Protein AF-A0A4V1HEV0-F1 (afdb_monomer)

Structure (mmCIF, N/CA/C/O backbone):
data_AF-A0A4V1HEV0-F1
#
_entry.id   AF-A0A4V1HEV0-F1
#
loop_
_atom_site.group_PDB
_atom_site.id
_atom_site.type_symbol
_atom_site.label_atom_id
_atom_site.label_alt_id
_atom_site.label_comp_id
_atom_site.label_asym_id
_atom_site.label_entity_id
_atom_site.label_seq_id
_atom_site.pdbx_PDB_ins_code
_atom_site.Cartn_x
_atom_site.Cartn_y
_atom_site.Cartn_z
_atom_site.occupancy
_atom_site.B_iso_or_equiv
_atom_site.auth_seq_id
_atom_site.auth_comp_id
_atom_site.auth_asym_id
_atom_site.auth_atom_id
_atom_site.pdbx_PDB_model_num
ATOM 1 N N . MET A 1 1 ? 2.377 5.871 2.326 1.00 90.31 1 MET A N 1
ATOM 2 C CA . MET A 1 1 ? 1.962 7.274 2.104 1.00 90.31 1 MET A CA 1
ATOM 3 C C . MET A 1 1 ? 2.929 8.031 1.205 1.00 90.31 1 MET A C 1
ATOM 5 O O . MET A 1 1 ? 2.468 8.545 0.199 1.00 90.31 1 MET A O 1
ATOM 9 N N . ALA A 1 2 ? 4.237 8.068 1.507 1.00 94.88 2 ALA A N 1
ATOM 10 C CA . ALA A 1 2 ? 5.224 8.799 0.696 1.00 94.88 2 ALA A CA 1
ATOM 11 C C . ALA A 1 2 ? 5.227 8.387 -0.790 1.00 94.88 2 ALA A C 1
ATOM 13 O O . ALA A 1 2 ? 5.010 9.232 -1.649 1.00 94.88 2 ALA A O 1
ATOM 14 N N . HIS A 1 3 ? 5.345 7.090 -1.092 1.00 94.12 3 HIS A N 1
ATOM 15 C CA . HIS A 1 3 ? 5.285 6.609 -2.479 1.00 94.12 3 HIS A CA 1
ATOM 16 C C . HIS A 1 3 ? 3.956 6.935 -3.181 1.00 94.12 3 HIS A C 1
ATOM 18 O O . HIS A 1 3 ? 3.963 7.311 -4.348 1.00 94.12 3 HIS A O 1
ATOM 24 N N . GLY A 1 4 ? 2.823 6.871 -2.476 1.00 94.94 4 GLY A N 1
ATOM 25 C CA . GLY A 1 4 ? 1.527 7.250 -3.043 1.00 94.94 4 GLY A CA 1
ATOM 26 C C . GLY A 1 4 ? 1.446 8.746 -3.360 1.00 94.94 4 GLY A C 1
ATOM 27 O O . GLY A 1 4 ? 0.973 9.123 -4.427 1.00 94.94 4 GLY A O 1
ATOM 28 N N . ALA A 1 5 ? 1.972 9.600 -2.475 1.00 96.50 5 ALA A N 1
ATOM 29 C CA . ALA A 1 5 ? 2.063 11.040 -2.711 1.00 96.50 5 ALA A CA 1
ATOM 30 C C . ALA A 1 5 ? 2.949 11.348 -3.927 1.00 96.50 5 ALA A C 1
ATOM 32 O O . ALA A 1 5 ? 2.544 12.109 -4.799 1.00 96.50 5 ALA A O 1
ATOM 33 N N . GLN A 1 6 ? 4.100 10.686 -4.039 1.00 96.94 6 GLN A N 1
ATOM 34 C CA . GLN A 1 6 ? 4.986 10.802 -5.196 1.00 96.94 6 GLN A CA 1
ATOM 35 C C . GLN A 1 6 ? 4.269 10.421 -6.504 1.00 96.94 6 GLN A C 1
ATOM 37 O O . GLN A 1 6 ? 4.343 11.157 -7.488 1.00 96.94 6 GLN A O 1
ATOM 42 N N . LYS A 1 7 ? 3.497 9.324 -6.508 1.00 97.19 7 LYS A N 1
ATOM 43 C CA . LYS A 1 7 ? 2.695 8.896 -7.670 1.00 97.19 7 LYS A CA 1
ATOM 44 C C . LYS A 1 7 ? 1.610 9.910 -8.059 1.00 97.19 7 LYS A C 1
ATOM 46 O O . LYS A 1 7 ? 1.288 10.023 -9.238 1.00 97.19 7 LYS A O 1
ATOM 51 N N . PHE A 1 8 ? 1.053 10.662 -7.109 1.00 96.12 8 PHE A N 1
ATOM 52 C CA . PHE A 1 8 ? 0.052 11.696 -7.399 1.00 96.12 8 PHE A CA 1
ATOM 53 C C . PHE A 1 8 ? 0.658 13.037 -7.813 1.00 96.12 8 PHE A C 1
ATOM 55 O O . PHE A 1 8 ? 0.203 13.631 -8.789 1.00 96.12 8 PHE A O 1
ATOM 62 N N . PHE A 1 9 ? 1.650 13.519 -7.068 1.00 95.81 9 PHE A N 1
ATOM 63 C CA . PHE A 1 9 ? 2.071 14.920 -7.103 1.00 95.81 9 PHE A CA 1
ATOM 64 C C . PHE A 1 9 ? 3.405 15.152 -7.815 1.00 95.81 9 PHE A C 1
ATOM 66 O O . PHE A 1 9 ? 3.651 16.268 -8.259 1.00 95.81 9 PHE A O 1
ATOM 73 N N . GLU A 1 10 ? 4.250 14.126 -7.944 1.00 96.44 10 GLU A N 1
ATOM 74 C CA . GLU A 1 10 ? 5.572 14.259 -8.569 1.00 96.44 10 GLU A CA 1
ATOM 75 C C . GLU A 1 10 ? 5.620 13.559 -9.927 1.00 96.44 10 GLU A C 1
ATOM 77 O O . GLU A 1 10 ? 5.887 14.181 -10.949 1.00 96.44 10 GLU A O 1
ATOM 82 N N . TRP A 1 11 ? 5.342 12.256 -9.954 1.00 95.56 11 TRP A N 1
ATOM 83 C CA . TRP A 1 11 ? 5.458 11.439 -11.167 1.00 95.56 11 TRP A CA 1
ATOM 84 C C . TRP A 1 11 ? 4.196 11.448 -12.015 1.00 95.56 11 TRP A C 1
ATOM 86 O O . TRP A 1 11 ? 4.252 11.133 -13.203 1.00 95.56 11 TRP A O 1
ATOM 96 N N . THR A 1 12 ? 3.063 11.821 -11.414 1.00 96.81 12 THR A N 1
ATOM 97 C CA . THR A 1 12 ? 1.707 11.648 -11.950 1.00 96.81 12 THR A CA 1
ATOM 98 C C . THR A 1 12 ? 1.329 10.176 -12.170 1.00 96.81 12 THR A C 1
ATOM 100 O O . THR A 1 12 ? 2.176 9.281 -12.274 1.00 96.81 12 THR A O 1
ATOM 103 N N . LEU A 1 13 ? 0.024 9.906 -12.280 1.00 97.44 13 LEU A N 1
ATOM 104 C CA . LEU A 1 13 ? -0.466 8.555 -12.566 1.00 97.44 13 LEU A CA 1
ATOM 105 C C . LEU A 1 13 ? -0.004 8.065 -13.943 1.00 97.44 13 LEU A C 1
ATOM 107 O O . LEU A 1 13 ? 0.381 6.908 -14.076 1.00 97.44 13 LEU A O 1
ATOM 111 N N . ALA A 1 14 ? 0.023 8.958 -14.938 1.00 97.31 14 ALA A N 1
ATOM 112 C CA . ALA A 1 14 ? 0.466 8.629 -16.288 1.00 97.31 14 ALA A CA 1
ATOM 113 C C . ALA A 1 14 ? 1.954 8.250 -16.323 1.00 97.31 14 ALA A C 1
ATOM 115 O O . ALA A 1 14 ? 2.306 7.231 -16.919 1.00 97.31 14 ALA A O 1
ATOM 116 N N . GLY A 1 15 ? 2.812 9.025 -15.645 1.00 97.94 15 GLY A N 1
ATOM 117 C CA . GLY A 1 15 ? 4.247 8.739 -15.555 1.00 97.94 15 GLY A CA 1
ATOM 118 C C . GLY A 1 15 ? 4.540 7.463 -14.766 1.00 97.94 15 GLY A C 1
ATOM 119 O O . GLY A 1 15 ? 5.324 6.628 -15.208 1.00 97.94 15 GLY A O 1
ATOM 120 N N . THR A 1 16 ? 3.831 7.244 -13.656 1.00 97.88 16 THR A N 1
ATOM 121 C CA . THR A 1 16 ? 3.922 5.983 -12.902 1.00 97.88 16 THR A CA 1
ATOM 122 C C . THR A 1 16 ? 3.488 4.790 -13.756 1.00 97.88 16 THR A C 1
ATOM 124 O O . THR A 1 16 ? 4.146 3.754 -13.750 1.00 97.88 16 THR A O 1
ATOM 127 N N . GLY A 1 17 ? 2.403 4.929 -14.521 1.00 98.25 17 GLY A N 1
ATOM 128 C CA . GLY A 1 17 ? 1.943 3.888 -15.434 1.00 98.25 17 GLY A CA 1
ATOM 129 C C . GLY A 1 17 ? 2.932 3.606 -16.566 1.00 98.25 17 GLY A C 1
ATOM 130 O O . GLY A 1 17 ? 3.107 2.450 -16.934 1.00 98.25 17 GLY A O 1
ATOM 131 N N . ALA A 1 18 ? 3.626 4.618 -17.090 1.00 98.12 18 ALA A N 1
ATOM 132 C CA . ALA A 1 18 ? 4.700 4.407 -18.063 1.00 98.12 18 ALA A CA 1
ATOM 133 C C . ALA A 1 18 ? 5.865 3.609 -17.449 1.00 98.12 18 ALA A C 1
ATOM 135 O O . ALA A 1 18 ? 6.264 2.592 -18.010 1.00 98.12 18 ALA A O 1
ATOM 136 N N . ALA A 1 19 ? 6.320 3.983 -16.249 1.00 97.00 19 ALA A N 1
ATOM 137 C CA . ALA A 1 19 ? 7.360 3.244 -15.531 1.00 97.00 19 ALA A CA 1
ATOM 138 C C . ALA A 1 19 ? 6.939 1.794 -15.227 1.00 97.00 19 ALA A C 1
ATOM 140 O O . ALA A 1 19 ? 7.722 0.862 -15.378 1.00 97.00 19 ALA A O 1
ATOM 141 N N . PHE A 1 20 ? 5.679 1.571 -14.844 1.00 97.69 20 PHE A N 1
ATOM 142 C CA . PHE A 1 20 ? 5.147 0.226 -14.610 1.00 97.69 20 PHE A CA 1
ATOM 143 C C . PHE A 1 20 ? 5.107 -0.615 -15.890 1.00 97.69 20 PHE A C 1
ATOM 145 O O . PHE A 1 20 ? 5.336 -1.823 -15.829 1.00 97.69 20 PHE A O 1
ATOM 152 N N . ALA A 1 21 ? 4.858 0.006 -17.047 1.00 97.81 21 ALA A N 1
ATOM 153 C CA . ALA A 1 21 ? 4.930 -0.677 -18.334 1.00 97.81 21 ALA A CA 1
ATOM 154 C C . ALA A 1 21 ? 6.366 -1.123 -18.657 1.00 97.81 21 ALA A C 1
ATOM 156 O O . ALA A 1 21 ? 6.562 -2.257 -19.088 1.00 97.81 21 ALA A O 1
ATOM 157 N N . GLU A 1 22 ? 7.365 -0.277 -18.386 1.00 96.88 22 GLU A N 1
ATOM 158 C CA . GLU A 1 22 ? 8.789 -0.619 -18.542 1.00 96.88 22 GLU A CA 1
ATOM 159 C C . GLU A 1 22 ? 9.222 -1.758 -17.606 1.00 96.88 22 GLU A C 1
ATOM 161 O O . GLU A 1 22 ? 10.024 -2.606 -17.989 1.00 96.88 22 GLU A O 1
ATOM 166 N N . MET A 1 23 ? 8.640 -1.826 -16.404 1.00 95.31 23 MET A N 1
ATOM 167 C CA . MET A 1 23 ? 8.855 -2.914 -15.440 1.00 95.31 23 MET A CA 1
ATOM 168 C C . MET A 1 23 ? 8.100 -4.210 -15.790 1.00 95.31 23 MET A C 1
ATOM 170 O O . MET A 1 23 ? 8.234 -5.202 -15.077 1.00 95.31 23 MET A O 1
ATOM 174 N N . GLY A 1 24 ? 7.283 -4.225 -16.849 1.00 95.75 24 GLY A N 1
ATOM 175 C CA . GLY A 1 24 ? 6.504 -5.401 -17.249 1.00 95.75 24 GLY A CA 1
ATOM 176 C C . GLY A 1 24 ? 5.295 -5.701 -16.353 1.00 95.75 24 GLY A C 1
ATOM 177 O O . GLY A 1 24 ? 4.783 -6.821 -16.372 1.00 95.75 24 GLY A O 1
ATOM 178 N N . ILE A 1 25 ? 4.815 -4.724 -15.575 1.00 96.88 25 ILE A N 1
ATOM 179 C CA . ILE A 1 25 ? 3.638 -4.892 -14.713 1.00 96.88 25 ILE A CA 1
ATOM 180 C C . ILE A 1 25 ? 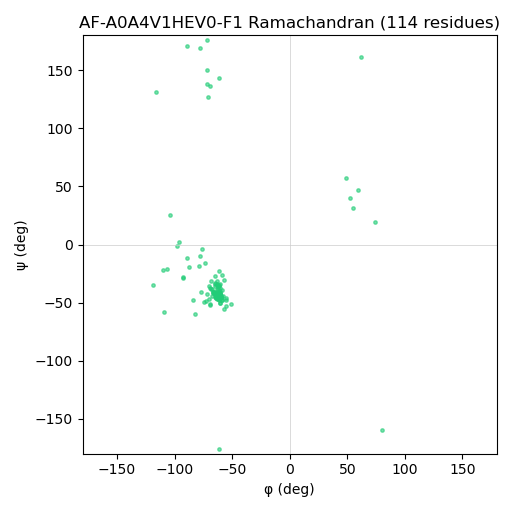2.370 -4.984 -15.586 1.00 96.88 25 ILE A C 1
ATOM 182 O O . ILE A 1 25 ? 2.115 -4.087 -16.398 1.00 96.88 25 ILE A O 1
ATOM 186 N N . PRO A 1 26 ? 1.528 -6.025 -15.420 1.00 95.50 26 PRO A N 1
ATOM 187 C CA . PRO A 1 26 ? 0.278 -6.154 -16.164 1.00 95.50 26 PRO A CA 1
ATOM 188 C C . PRO A 1 26 ? -0.688 -4.997 -15.884 1.00 95.50 26 PRO A C 1
ATOM 190 O O . PRO A 1 26 ? -0.820 -4.553 -14.745 1.00 95.50 26 PRO A O 1
ATOM 193 N N . LEU A 1 27 ? -1.421 -4.553 -16.914 1.00 97.12 27 LEU A N 1
ATOM 194 C CA . LEU A 1 27 ? -2.382 -3.439 -16.825 1.00 97.12 27 LEU A CA 1
ATOM 195 C C . LEU A 1 27 ? -1.772 -2.196 -16.139 1.00 97.12 27 LEU A C 1
ATOM 197 O O . LEU A 1 27 ? -2.306 -1.711 -15.137 1.00 97.12 27 LEU A O 1
ATOM 201 N N . PRO A 1 28 ? -0.662 -1.653 -16.663 1.00 97.56 28 PRO A N 1
ATOM 202 C CA . PRO A 1 28 ? 0.224 -0.770 -15.906 1.00 97.56 28 PRO A CA 1
ATOM 203 C C . PRO A 1 28 ? -0.454 0.520 -15.423 1.00 97.56 28 PRO A C 1
ATOM 205 O O . PRO A 1 28 ? -0.213 0.962 -14.305 1.00 97.56 28 PRO A O 1
ATOM 208 N N . GLN A 1 29 ? -1.374 1.087 -16.209 1.00 97.62 29 GLN A N 1
ATOM 209 C CA . GLN A 1 29 ? -2.132 2.284 -15.817 1.00 97.62 29 GLN A CA 1
ATOM 210 C C . GLN A 1 29 ? -3.141 2.009 -14.689 1.00 97.62 29 GLN A C 1
ATOM 212 O O . GLN A 1 29 ? -3.334 2.836 -13.792 1.00 97.62 29 GLN A O 1
ATOM 217 N N . VAL A 1 30 ? -3.760 0.825 -14.698 1.00 98.12 30 VAL A N 1
ATOM 218 C CA . VAL A 1 30 ? -4.678 0.390 -13.636 1.00 98.12 30 VAL A CA 1
ATOM 219 C C . VAL A 1 30 ? -3.888 0.118 -12.361 1.00 98.12 30 VAL A C 1
ATOM 221 O O . VAL A 1 30 ? -4.251 0.617 -11.298 1.00 98.12 30 VAL A O 1
ATOM 224 N N . ALA A 1 31 ? -2.774 -0.609 -12.477 1.00 97.81 31 ALA A N 1
ATOM 225 C CA . ALA A 1 31 ? -1.883 -0.901 -11.363 1.00 97.81 31 ALA A CA 1
ATOM 226 C C . ALA A 1 31 ? -1.305 0.379 -10.739 1.00 97.81 31 ALA A C 1
ATOM 228 O O . ALA A 1 31 ? -1.304 0.508 -9.518 1.00 97.81 31 ALA A O 1
ATOM 229 N N . ALA A 1 32 ? -0.883 1.354 -11.551 1.00 98.06 32 ALA A N 1
ATOM 230 C CA . ALA A 1 32 ? -0.380 2.643 -11.076 1.00 98.06 32 ALA A CA 1
ATOM 231 C C . ALA A 1 32 ? -1.445 3.428 -10.298 1.00 98.06 32 ALA A C 1
ATOM 233 O O . ALA A 1 32 ? -1.176 3.910 -9.198 1.00 98.06 32 ALA A O 1
ATOM 234 N N . THR A 1 33 ? -2.666 3.504 -10.835 1.00 98.06 33 THR A N 1
ATOM 235 C CA . THR A 1 33 ? -3.797 4.176 -10.175 1.00 98.06 33 THR A CA 1
ATOM 236 C C . THR A 1 33 ? -4.152 3.493 -8.855 1.00 98.06 33 THR A C 1
ATOM 238 O O . THR A 1 33 ? -4.283 4.155 -7.826 1.00 98.06 33 THR A O 1
ATOM 241 N N . PHE A 1 34 ? -4.254 2.162 -8.862 1.00 98.25 34 PHE A N 1
ATOM 242 C CA . PHE A 1 34 ? -4.530 1.374 -7.666 1.00 98.25 34 PHE A CA 1
ATOM 243 C C . PHE A 1 34 ? -3.443 1.559 -6.600 1.00 98.25 34 PHE A C 1
ATOM 245 O O . PHE A 1 34 ? -3.759 1.890 -5.457 1.00 98.25 34 PHE A O 1
ATOM 252 N N . ALA A 1 35 ? -2.168 1.419 -6.976 1.00 98.00 35 ALA A N 1
ATOM 253 C CA . ALA A 1 35 ? -1.040 1.592 -6.067 1.00 98.00 35 ALA A CA 1
ATOM 254 C C . ALA A 1 35 ? -1.005 3.005 -5.473 1.00 98.00 35 ALA A C 1
ATOM 256 O O . ALA A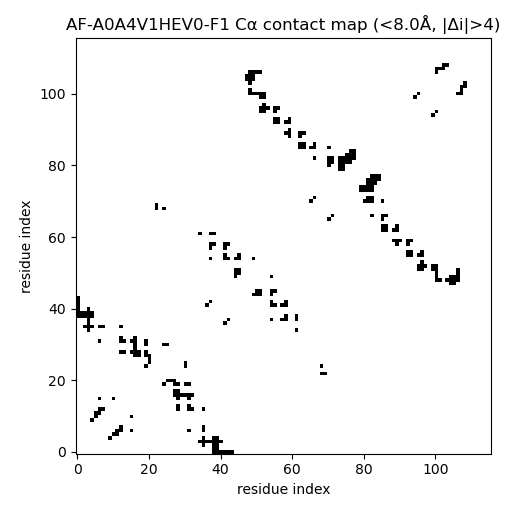 1 35 ? -0.845 3.145 -4.265 1.00 98.00 35 ALA A O 1
ATOM 257 N N . ALA A 1 36 ? -1.222 4.050 -6.278 1.00 98.00 36 ALA A N 1
ATOM 258 C CA . ALA A 1 36 ? -1.255 5.428 -5.790 1.00 98.00 36 ALA A CA 1
ATOM 259 C C . ALA A 1 36 ? -2.359 5.641 -4.740 1.00 98.00 36 ALA A C 1
ATOM 261 O O . ALA A 1 36 ? -2.084 6.135 -3.642 1.00 98.00 36 ALA A O 1
ATOM 262 N N . ILE A 1 37 ? -3.592 5.213 -5.044 1.00 98.06 37 ILE A N 1
ATOM 263 C CA . ILE A 1 37 ? -4.744 5.341 -4.138 1.00 98.06 37 ILE A CA 1
ATOM 264 C C . ILE A 1 37 ? -4.501 4.577 -2.840 1.00 98.06 37 ILE A C 1
ATOM 266 O O . ILE A 1 37 ? -4.732 5.116 -1.759 1.00 98.06 37 ILE A O 1
ATOM 270 N N . VAL A 1 38 ? -4.030 3.334 -2.924 1.00 98.19 38 VAL A N 1
ATOM 271 C CA . VAL A 1 38 ? -3.812 2.498 -1.742 1.00 98.19 38 VAL A CA 1
ATOM 272 C C . VAL A 1 38 ? -2.647 3.022 -0.909 1.00 98.19 38 VAL A C 1
ATOM 274 O O . VAL A 1 38 ? -2.809 3.266 0.283 1.00 98.19 38 VAL A O 1
ATOM 277 N N . GLU A 1 39 ? -1.481 3.261 -1.503 1.00 97.88 39 GLU A N 1
ATOM 278 C CA . GLU A 1 39 ? -0.303 3.699 -0.751 1.00 97.88 39 GLU A CA 1
ATOM 279 C C . GLU A 1 39 ? -0.522 5.040 -0.050 1.00 97.88 39 GLU A C 1
ATOM 281 O O . GLU A 1 39 ? 0.025 5.259 1.038 1.00 97.88 39 GLU A O 1
ATOM 286 N N . PHE A 1 40 ? -1.288 5.944 -0.662 1.00 98.19 40 PHE A N 1
ATOM 287 C CA . PHE A 1 40 ? -1.632 7.227 -0.064 1.00 98.19 40 PHE A CA 1
ATOM 288 C C . PHE A 1 40 ? -2.813 7.099 0.904 1.00 98.19 40 PHE A C 1
ATOM 290 O O . PHE A 1 40 ? -2.660 7.362 2.096 1.00 98.19 40 PHE A O 1
ATOM 297 N N . GLY A 1 41 ? -3.966 6.647 0.410 1.00 98.12 41 GLY A N 1
ATOM 298 C CA . GLY A 1 41 ? -5.223 6.586 1.150 1.00 98.12 41 GLY A CA 1
ATOM 299 C C . GLY A 1 41 ? -5.218 5.541 2.260 1.00 98.12 41 GLY A C 1
ATOM 300 O O . GLY A 1 41 ? -5.473 5.882 3.413 1.00 98.12 41 GLY A O 1
ATOM 301 N N . ALA A 1 42 ? -4.864 4.287 1.961 1.00 97.69 42 ALA A N 1
ATOM 302 C CA . ALA A 1 42 ? -4.749 3.256 2.996 1.00 97.69 42 ALA A CA 1
ATOM 303 C C . ALA A 1 42 ? -3.610 3.577 3.977 1.00 97.69 42 ALA A C 1
ATOM 305 O O . ALA A 1 42 ? -3.744 3.335 5.173 1.00 97.69 42 ALA A O 1
ATOM 306 N N . GLY A 1 43 ? -2.534 4.215 3.502 1.00 97.25 43 GLY A N 1
ATOM 307 C CA . GLY A 1 43 ? -1.482 4.753 4.366 1.00 97.25 43 GLY A CA 1
ATOM 308 C C . GLY A 1 43 ? -2.006 5.779 5.379 1.00 97.25 43 GLY A C 1
ATOM 309 O O . GLY A 1 43 ? -1.707 5.668 6.566 1.00 97.25 43 GLY A O 1
ATOM 310 N N . ALA A 1 44 ? -2.816 6.744 4.938 1.00 98.12 44 ALA A N 1
ATOM 311 C CA . ALA A 1 44 ? -3.446 7.723 5.823 1.00 98.12 44 ALA A CA 1
ATOM 312 C C . ALA A 1 44 ? -4.419 7.059 6.812 1.00 98.12 44 ALA A C 1
ATOM 314 O O . ALA A 1 44 ? -4.392 7.360 8.004 1.00 98.12 44 ALA A O 1
ATOM 315 N N . LEU A 1 45 ? -5.231 6.110 6.340 1.00 98.06 45 LEU A N 1
ATOM 316 C CA . LEU A 1 45 ? -6.147 5.336 7.182 1.00 98.06 45 LEU A CA 1
ATOM 317 C C . LEU A 1 45 ? -5.409 4.534 8.263 1.00 98.06 45 LEU A C 1
ATOM 319 O O . LEU A 1 45 ? -5.829 4.549 9.417 1.00 98.06 45 LEU A O 1
ATOM 323 N N . LEU A 1 46 ? -4.279 3.902 7.931 1.00 97.50 46 LEU A N 1
ATOM 324 C CA . LEU A 1 46 ? -3.440 3.193 8.901 1.00 97.50 46 LEU A CA 1
ATOM 325 C C . LEU A 1 46 ? -2.824 4.129 9.943 1.00 97.50 46 LEU A C 1
ATOM 327 O O . LEU A 1 46 ? -2.820 3.788 11.123 1.00 97.50 46 LEU A O 1
ATOM 331 N N . ILE A 1 47 ? -2.350 5.312 9.538 1.00 96.88 47 ILE A N 1
ATOM 332 C CA . ILE A 1 47 ? -1.822 6.324 10.471 1.00 96.88 47 ILE A CA 1
ATOM 333 C C . ILE A 1 47 ? -2.904 6.760 11.462 1.00 96.88 47 ILE A C 1
ATOM 335 O O . ILE A 1 47 ? -2.648 6.863 12.659 1.00 96.88 47 ILE A O 1
ATOM 339 N N . LEU A 1 48 ? -4.121 6.994 10.971 1.00 97.75 48 LEU A N 1
ATOM 340 C CA . LEU A 1 48 ? -5.263 7.359 11.807 1.00 97.75 48 LEU A CA 1
ATOM 341 C C . LEU A 1 48 ? -5.808 6.169 12.620 1.00 97.75 48 LEU A C 1
ATOM 343 O O . LEU A 1 48 ? -6.570 6.360 13.567 1.00 97.75 48 LEU A O 1
ATOM 347 N N . GLY A 1 49 ? -5.450 4.934 12.262 1.00 97.38 49 GLY A N 1
ATOM 348 C CA . GLY A 1 49 ? -6.069 3.729 12.806 1.00 97.38 49 GLY A CA 1
ATOM 349 C C . GLY A 1 49 ? -7.574 3.689 12.521 1.00 97.38 49 GLY A C 1
ATOM 350 O O . GLY A 1 49 ? -8.373 3.487 13.432 1.00 97.38 49 GLY A O 1
ATOM 351 N N . LEU A 1 50 ? -7.969 3.976 11.283 1.00 97.69 50 LEU A N 1
ATOM 352 C CA . LEU A 1 50 ? -9.355 3.935 10.823 1.00 97.69 50 LEU A CA 1
ATOM 353 C C . LEU A 1 50 ? -9.507 2.854 9.750 1.00 97.69 50 LEU A C 1
ATOM 355 O O . LEU A 1 50 ? -8.724 2.819 8.804 1.00 97.69 50 LEU A O 1
ATOM 359 N N . PHE A 1 51 ? -10.513 1.987 9.873 1.00 97.44 51 PHE A N 1
ATOM 360 C CA . PHE A 1 51 ? -10.673 0.801 9.021 1.00 97.44 51 PHE A CA 1
ATOM 361 C C . PHE A 1 51 ? -9.398 -0.058 8.972 1.00 97.44 51 PHE A C 1
ATOM 363 O O . PHE A 1 51 ? -9.026 -0.580 7.918 1.00 97.44 51 PHE A O 1
ATOM 370 N N . THR A 1 52 ? -8.723 -0.207 10.116 1.00 97.75 52 THR A N 1
ATOM 371 C CA . THR A 1 52 ? -7.350 -0.727 10.213 1.00 97.75 52 THR A CA 1
ATOM 372 C C . THR 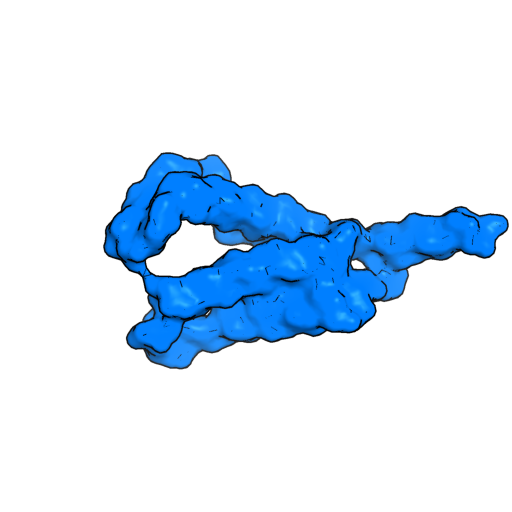A 1 52 ? -7.136 -2.054 9.469 1.00 97.75 52 THR A C 1
ATOM 374 O O . THR A 1 52 ? -6.232 -2.098 8.634 1.00 97.75 52 THR A O 1
ATOM 377 N N . PRO A 1 53 ? -7.956 -3.113 9.660 1.00 97.50 53 PRO A N 1
ATOM 378 C CA . PRO A 1 53 ? -7.752 -4.380 8.949 1.00 97.50 53 PRO A CA 1
ATOM 379 C C . PRO A 1 53 ? -7.882 -4.249 7.425 1.00 97.50 53 PRO A C 1
ATOM 381 O O . PRO A 1 53 ? -7.138 -4.883 6.682 1.00 97.50 53 PRO A O 1
ATOM 384 N N . ILE A 1 54 ? -8.800 -3.400 6.948 1.00 98.31 54 ILE A N 1
ATOM 385 C CA . ILE A 1 54 ? -9.049 -3.187 5.514 1.00 98.31 54 ILE A CA 1
ATOM 386 C C . ILE A 1 54 ? -7.894 -2.394 4.896 1.00 98.31 54 ILE A C 1
ATOM 388 O O . ILE A 1 54 ? -7.338 -2.796 3.875 1.00 98.31 54 ILE A O 1
ATOM 392 N N . ALA A 1 55 ? -7.495 -1.288 5.529 1.00 98.31 55 ALA A N 1
ATOM 393 C CA . ALA A 1 55 ? -6.378 -0.468 5.071 1.00 98.31 55 ALA A CA 1
ATOM 394 C C . ALA A 1 55 ? -5.053 -1.256 5.076 1.00 98.31 55 ALA A C 1
ATOM 396 O O . ALA A 1 55 ? -4.251 -1.148 4.143 1.00 98.31 55 ALA A O 1
ATOM 397 N N . ALA A 1 56 ? -4.853 -2.109 6.085 1.00 98.44 56 ALA A N 1
ATOM 398 C CA . ALA A 1 56 ? -3.724 -3.027 6.162 1.00 98.44 56 ALA A CA 1
ATOM 399 C C . ALA A 1 56 ? -3.749 -4.063 5.034 1.00 98.44 56 ALA A C 1
ATOM 401 O O . ALA A 1 56 ? -2.731 -4.256 4.376 1.00 98.44 56 ALA A O 1
ATOM 402 N N . ALA A 1 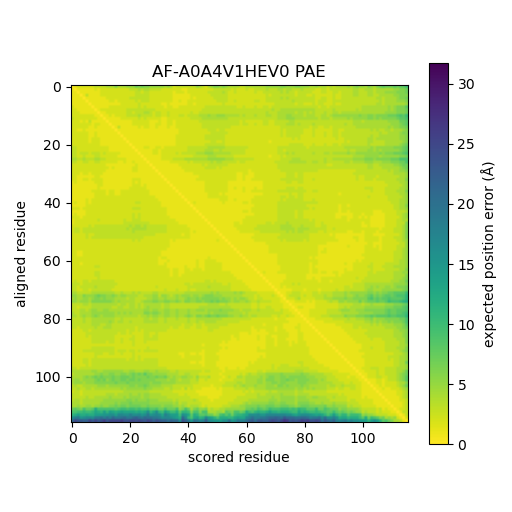57 ? -4.901 -4.681 4.758 1.00 98.62 57 ALA A N 1
ATOM 403 C CA . ALA A 1 57 ? -5.029 -5.679 3.697 1.00 98.62 57 ALA A CA 1
ATOM 404 C C . ALA A 1 57 ? -4.736 -5.087 2.312 1.00 98.62 57 ALA A C 1
ATOM 406 O O . ALA A 1 57 ? -4.003 -5.684 1.528 1.00 98.62 57 ALA A O 1
ATOM 407 N N . LEU A 1 58 ? -5.243 -3.884 2.026 1.00 98.50 58 LEU A N 1
ATOM 408 C CA . LEU A 1 58 ? -4.934 -3.180 0.779 1.00 98.50 58 LEU A CA 1
ATOM 409 C C . LEU A 1 58 ? -3.435 -2.879 0.668 1.00 98.50 58 LEU A C 1
ATOM 411 O O . LEU A 1 58 ? -2.823 -3.145 -0.366 1.00 98.50 58 LEU A O 1
ATOM 415 N N 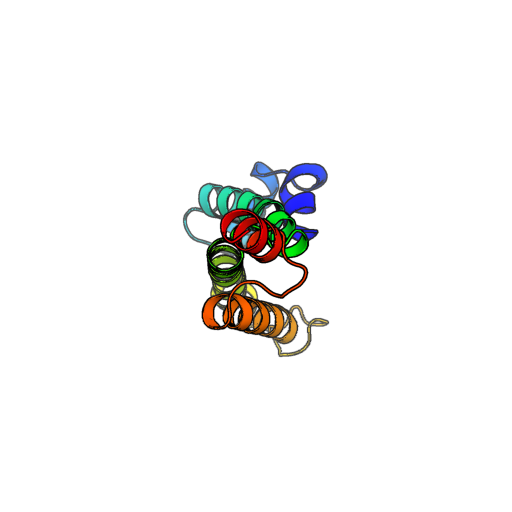. THR A 1 59 ? -2.831 -2.378 1.749 1.00 98.44 59 THR A N 1
ATOM 416 C CA . THR A 1 59 ? -1.389 -2.098 1.800 1.00 98.44 59 THR A CA 1
ATOM 417 C C . THR A 1 59 ? -0.570 -3.368 1.570 1.00 98.44 59 THR A C 1
ATOM 419 O O . THR A 1 59 ? 0.381 -3.337 0.794 1.00 98.44 59 THR A O 1
ATOM 422 N N . LEU A 1 60 ? -0.968 -4.487 2.183 1.00 98.56 60 LEU A N 1
ATOM 423 C CA . LEU A 1 60 ? -0.341 -5.796 2.010 1.00 98.56 60 LEU A CA 1
ATOM 424 C C . LEU A 1 60 ? -0.383 -6.260 0.549 1.00 98.56 60 LEU A C 1
ATOM 426 O O . LEU A 1 60 ? 0.624 -6.728 0.032 1.00 98.56 60 LEU A O 1
ATOM 430 N N . VAL A 1 61 ? -1.520 -6.106 -0.135 1.00 98.44 61 VAL A N 1
ATOM 431 C CA . VAL A 1 61 ? -1.643 -6.475 -1.556 1.00 98.44 61 VAL A CA 1
ATOM 432 C C . VAL A 1 61 ? -0.658 -5.682 -2.417 1.00 98.44 61 VAL A C 1
ATOM 434 O O . VAL A 1 61 ? 0.027 -6.266 -3.256 1.00 98.44 61 VAL A O 1
ATOM 437 N N . VAL A 1 62 ? -0.542 -4.369 -2.195 1.00 98.06 62 VAL A N 1
ATOM 438 C CA . VAL A 1 62 ? 0.386 -3.528 -2.967 1.00 98.06 62 VAL A CA 1
ATOM 439 C C . VAL A 1 62 ? 1.844 -3.874 -2.675 1.00 98.06 62 VAL A C 1
ATOM 441 O O . VAL A 1 62 ? 2.629 -4.006 -3.613 1.00 98.06 62 VAL A O 1
ATOM 444 N N . THR A 1 63 ? 2.224 -4.062 -1.408 1.00 97.62 63 THR A N 1
ATOM 445 C CA . THR A 1 63 ? 3.615 -4.381 -1.052 1.00 97.62 63 THR A CA 1
ATOM 446 C C . THR A 1 63 ? 4.016 -5.783 -1.498 1.00 97.62 63 THR A C 1
ATOM 448 O O . THR A 1 63 ? 5.122 -5.954 -2.000 1.00 97.62 63 THR A O 1
ATOM 451 N N . VAL A 1 64 ? 3.125 -6.775 -1.421 1.00 98.12 64 VAL A N 1
ATOM 452 C CA . VAL A 1 64 ? 3.378 -8.115 -1.981 1.00 98.12 64 VAL A CA 1
ATOM 453 C C . VAL A 1 64 ? 3.494 -8.059 -3.504 1.00 98.12 64 VAL A C 1
ATOM 455 O O . VAL A 1 64 ? 4.410 -8.658 -4.062 1.00 98.12 64 VAL A O 1
ATOM 458 N N . GLY A 1 65 ? 2.628 -7.305 -4.187 1.00 97.06 65 GLY A N 1
ATOM 459 C CA . GLY A 1 65 ? 2.731 -7.106 -5.634 1.00 97.06 65 GLY A CA 1
ATOM 460 C C . GLY A 1 65 ? 4.064 -6.475 -6.041 1.00 97.06 65 GLY A C 1
ATOM 461 O O . GLY A 1 65 ? 4.743 -6.990 -6.928 1.00 97.06 65 GLY A O 1
ATOM 462 N N . ALA A 1 66 ? 4.478 -5.408 -5.351 1.00 96.81 66 ALA A N 1
ATOM 463 C CA . ALA A 1 66 ? 5.775 -4.772 -5.565 1.00 96.81 66 ALA A CA 1
ATOM 464 C C . ALA A 1 66 ? 6.931 -5.745 -5.294 1.00 96.81 66 ALA A C 1
ATOM 466 O O . ALA A 1 66 ? 7.860 -5.838 -6.097 1.00 96.81 66 ALA A O 1
ATOM 467 N N . TRP A 1 67 ? 6.859 -6.515 -4.203 1.00 96.44 67 TRP A N 1
ATOM 468 C CA . TRP A 1 67 ? 7.871 -7.513 -3.878 1.00 96.44 67 TRP A CA 1
ATOM 469 C C . TRP A 1 67 ? 8.041 -8.515 -5.018 1.00 96.44 67 TRP A C 1
ATOM 471 O O . TRP A 1 67 ? 9.144 -8.647 -5.540 1.00 96.44 67 TRP A O 1
ATOM 481 N N . LEU A 1 68 ? 6.958 -9.166 -5.443 1.00 95.94 68 LEU A N 1
ATOM 482 C CA . LEU A 1 68 ? 7.005 -10.237 -6.437 1.00 95.94 68 LEU A CA 1
ATOM 483 C C . LEU A 1 68 ? 7.400 -9.749 -7.835 1.00 95.94 68 LEU A C 1
ATOM 485 O O . LEU A 1 68 ? 8.116 -10.458 -8.535 1.00 95.94 68 LEU A O 1
ATOM 489 N N . MET A 1 69 ? 6.935 -8.565 -8.244 1.00 95.38 69 MET A N 1
ATOM 490 C CA . MET A 1 69 ? 7.114 -8.084 -9.620 1.00 95.38 69 MET A CA 1
ATOM 491 C C . MET A 1 69 ? 8.368 -7.230 -9.820 1.00 95.38 69 MET A C 1
ATOM 493 O O . MET A 1 69 ? 8.892 -7.199 -10.926 1.00 95.38 69 MET A O 1
ATOM 497 N N . VAL A 1 70 ? 8.844 -6.531 -8.784 1.00 95.12 70 VAL A N 1
ATOM 498 C CA . VAL A 1 70 ? 9.917 -5.526 -8.927 1.00 95.12 70 VAL A CA 1
ATOM 499 C C . VAL A 1 70 ? 11.162 -5.871 -8.112 1.00 95.12 70 VAL A C 1
ATOM 501 O O . VAL A 1 70 ? 12.275 -5.578 -8.547 1.00 95.12 70 VAL A O 1
ATOM 504 N N . HIS A 1 71 ? 11.003 -6.486 -6.935 1.00 95.44 71 HIS A N 1
ATOM 505 C CA . HIS A 1 71 ? 12.109 -6.640 -5.981 1.00 95.44 71 HIS A CA 1
ATOM 506 C C . HIS A 1 71 ? 12.621 -8.073 -5.805 1.00 95.44 71 HIS A C 1
ATOM 508 O O . HIS A 1 71 ? 13.754 -8.250 -5.367 1.00 95.44 71 HIS A O 1
ATOM 514 N N . LEU A 1 72 ? 11.827 -9.098 -6.123 1.00 91.81 72 LEU A N 1
ATOM 515 C CA . LEU A 1 72 ? 12.156 -10.496 -5.824 1.00 91.81 72 LEU A CA 1
ATOM 516 C C . LEU A 1 72 ? 13.423 -10.979 -6.543 1.00 91.81 72 LEU A C 1
ATOM 518 O O . LEU A 1 72 ? 14.182 -11.763 -5.982 1.00 91.81 72 LEU A O 1
ATOM 522 N N . SER A 1 73 ? 13.655 -10.503 -7.767 1.00 92.06 73 SER A N 1
ATOM 523 C CA . SER A 1 73 ? 14.856 -10.810 -8.552 1.00 92.06 73 SER A CA 1
ATOM 524 C C . SER A 1 73 ? 16.095 -10.027 -8.116 1.00 92.06 73 SER A C 1
ATOM 526 O O . SER A 1 73 ? 17.191 -10.307 -8.598 1.00 92.06 73 SER A O 1
ATOM 528 N N . ASN A 1 74 ? 15.936 -9.034 -7.239 1.00 93.50 74 ASN A N 1
ATOM 529 C CA . ASN A 1 74 ? 17.032 -8.195 -6.769 1.00 93.50 74 ASN A CA 1
ATOM 530 C C . ASN A 1 74 ? 17.677 -8.826 -5.523 1.00 93.50 74 ASN A C 1
ATOM 532 O O . ASN A 1 74 ? 17.179 -9.800 -4.955 1.00 93.50 74 ASN A O 1
ATOM 536 N N . GLY A 1 75 ? 18.812 -8.275 -5.081 1.00 93.56 75 GLY A N 1
ATOM 537 C CA . GLY A 1 75 ? 19.456 -8.701 -3.834 1.00 93.56 75 GLY A CA 1
ATOM 538 C C . GLY A 1 75 ? 18.574 -8.473 -2.595 1.00 93.56 75 GLY A C 1
ATOM 539 O O . GLY A 1 75 ? 17.438 -8.024 -2.680 1.00 93.56 75 GLY A O 1
ATOM 540 N N . ILE A 1 76 ? 19.095 -8.754 -1.402 1.00 96.00 76 ILE A N 1
ATOM 541 C CA . ILE A 1 76 ? 18.334 -8.529 -0.156 1.00 96.00 76 ILE A CA 1
ATOM 542 C C . ILE A 1 76 ? 18.276 -7.033 0.178 1.00 96.00 76 ILE A C 1
ATOM 544 O O . ILE A 1 76 ? 17.201 -6.483 0.410 1.00 96.00 76 ILE A O 1
ATOM 548 N N . MET A 1 77 ? 19.437 -6.380 0.142 1.00 97.31 77 MET A N 1
ATOM 549 C CA . MET A 1 77 ? 19.618 -5.024 0.653 1.00 97.31 77 MET A CA 1
ATOM 550 C C . MET A 1 77 ? 18.903 -3.965 -0.184 1.00 97.31 77 MET A C 1
ATOM 552 O O . MET A 1 77 ? 19.043 -3.933 -1.409 1.00 97.31 77 MET A O 1
ATOM 556 N N . VAL A 1 78 ? 18.243 -3.020 0.487 1.00 94.06 78 VAL A N 1
ATOM 557 C CA . VAL A 1 78 ? 17.547 -1.884 -0.143 1.00 94.06 78 VAL A CA 1
ATOM 558 C C . VAL A 1 78 ? 18.472 -1.041 -1.029 1.00 94.06 78 VAL A C 1
ATOM 560 O O . VAL A 1 78 ? 18.040 -0.533 -2.060 1.00 94.06 78 VAL A O 1
ATOM 563 N N . ALA A 1 79 ? 19.766 -0.969 -0.693 1.00 94.69 79 ALA A N 1
ATOM 564 C CA . ALA A 1 79 ? 20.784 -0.287 -1.496 1.00 94.69 79 ALA A CA 1
ATOM 565 C C . ALA A 1 79 ? 20.902 -0.845 -2.929 1.00 94.69 79 ALA A C 1
ATOM 567 O O . ALA A 1 79 ? 21.278 -0.116 -3.840 1.00 94.69 79 ALA A O 1
ATOM 568 N N . ASN A 1 80 ? 20.536 -2.114 -3.131 1.00 93.69 80 ASN A N 1
ATOM 569 C CA . ASN A 1 80 ? 20.524 -2.791 -4.429 1.00 93.69 80 ASN A CA 1
ATOM 570 C C . ASN A 1 80 ? 19.100 -2.935 -4.989 1.00 93.69 80 ASN A C 1
ATOM 572 O O . ASN A 1 80 ? 18.820 -3.886 -5.717 1.00 93.69 80 ASN A O 1
ATOM 576 N N . ASN A 1 81 ? 18.178 -2.052 -4.588 1.00 93.56 81 ASN A N 1
ATOM 577 C CA . ASN A 1 81 ? 16.746 -2.182 -4.865 1.00 93.56 81 ASN A CA 1
ATOM 578 C C . ASN A 1 81 ? 16.167 -3.528 -4.380 1.00 93.56 81 ASN A C 1
ATOM 580 O O . ASN A 1 81 ? 15.262 -4.100 -4.993 1.00 93.56 81 ASN A O 1
ATOM 584 N N . GLY A 1 82 ? 16.735 -4.063 -3.300 1.00 96.38 82 GLY A N 1
ATOM 585 C CA . GLY A 1 82 ? 16.411 -5.381 -2.786 1.00 96.38 82 GLY A CA 1
ATOM 586 C C . GLY A 1 82 ? 15.046 -5.491 -2.121 1.00 96.38 82 GLY A C 1
ATOM 587 O O . GLY A 1 82 ? 14.313 -4.511 -1.976 1.00 96.38 82 GLY A O 1
ATOM 588 N N . TRP A 1 83 ? 14.692 -6.708 -1.718 1.00 97.12 83 TRP A N 1
ATOM 589 C CA . TRP A 1 83 ? 13.351 -7.013 -1.224 1.00 97.12 83 TRP A CA 1
ATOM 590 C C . TRP A 1 83 ? 13.147 -6.827 0.285 1.00 97.12 83 TRP A C 1
ATOM 592 O O . TRP A 1 83 ? 11.995 -6.834 0.724 1.00 97.12 83 TRP A O 1
ATOM 602 N N . GLU A 1 84 ? 14.205 -6.641 1.085 1.00 97.06 84 GLU A N 1
ATOM 603 C CA . GLU A 1 84 ? 14.114 -6.662 2.558 1.00 97.06 84 GLU A CA 1
ATOM 604 C C . GLU A 1 84 ? 13.078 -5.674 3.115 1.00 97.06 84 GLU A C 1
ATOM 606 O O . GLU A 1 84 ? 12.248 -6.036 3.951 1.00 97.06 84 GLU A O 1
ATOM 611 N N . LEU A 1 85 ? 13.082 -4.434 2.612 1.00 96.50 85 LEU A N 1
ATOM 612 C CA . LEU A 1 85 ? 12.223 -3.369 3.116 1.00 96.50 85 LEU A CA 1
ATOM 613 C C . LEU A 1 85 ? 10.770 -3.619 2.717 1.00 96.50 85 LEU A C 1
ATOM 615 O O . LEU A 1 85 ? 9.864 -3.465 3.531 1.00 96.50 85 LEU A O 1
ATOM 619 N N . VAL A 1 86 ? 10.543 -4.042 1.474 1.00 96.88 86 VAL A N 1
ATOM 620 C CA . VAL A 1 86 ? 9.196 -4.312 0.966 1.00 96.88 86 VAL A CA 1
ATOM 621 C C . VAL A 1 86 ? 8.576 -5.505 1.693 1.00 96.88 86 VAL A C 1
ATOM 623 O O . VAL A 1 86 ? 7.414 -5.437 2.093 1.00 96.88 86 VAL A O 1
ATOM 626 N N . ALA A 1 87 ? 9.357 -6.556 1.955 1.00 96.56 87 ALA A N 1
ATOM 627 C CA . ALA A 1 87 ? 8.908 -7.690 2.754 1.00 96.56 87 ALA A CA 1
ATOM 628 C C . ALA A 1 87 ? 8.637 -7.300 4.214 1.00 96.56 87 ALA A C 1
ATOM 630 O O . ALA A 1 87 ? 7.619 -7.708 4.769 1.00 96.56 87 ALA A O 1
ATOM 631 N N . ALA A 1 88 ? 9.481 -6.465 4.830 1.00 97.81 88 ALA A N 1
ATOM 632 C CA . ALA A 1 88 ? 9.233 -5.960 6.181 1.00 97.81 88 ALA A CA 1
ATOM 633 C C . ALA A 1 88 ? 7.923 -5.156 6.262 1.00 97.81 88 ALA A C 1
ATOM 635 O O . ALA A 1 88 ? 7.134 -5.344 7.190 1.00 97.81 88 ALA A O 1
ATOM 636 N N . LEU A 1 89 ? 7.647 -4.309 5.264 1.00 97.56 89 LEU A N 1
ATOM 637 C CA . LEU A 1 89 ? 6.390 -3.564 5.166 1.00 97.56 89 LEU A CA 1
ATOM 638 C C . LEU A 1 89 ? 5.184 -4.491 4.960 1.00 97.56 89 L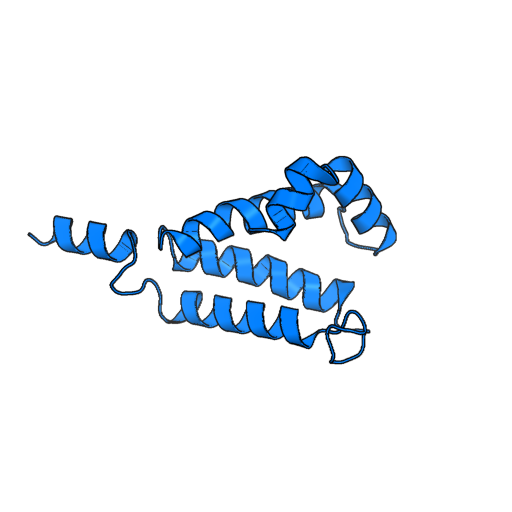EU A C 1
ATOM 640 O O . LEU A 1 89 ? 4.146 -4.284 5.590 1.00 97.56 89 LEU A O 1
ATOM 644 N N . ALA A 1 90 ? 5.314 -5.523 4.121 1.00 98.12 90 ALA A N 1
ATOM 645 C CA . ALA A 1 90 ? 4.278 -6.537 3.933 1.00 98.12 90 ALA A CA 1
ATOM 646 C C . ALA A 1 90 ? 3.985 -7.288 5.242 1.00 98.12 90 ALA A C 1
ATOM 648 O O . ALA A 1 90 ? 2.832 -7.383 5.654 1.00 98.12 90 ALA A O 1
ATOM 649 N N . LEU A 1 91 ? 5.013 -7.749 5.956 1.00 98.25 91 LEU A N 1
ATOM 650 C CA . LEU A 1 91 ? 4.845 -8.423 7.246 1.00 98.25 91 LEU A CA 1
ATOM 651 C C . LEU A 1 91 ? 4.215 -7.503 8.300 1.00 98.25 91 LEU A C 1
ATOM 653 O O . LEU A 1 91 ? 3.319 -7.928 9.025 1.00 98.25 91 LEU A O 1
ATOM 657 N N . GLY A 1 92 ? 4.617 -6.231 8.350 1.00 98.06 92 GLY A N 1
ATOM 658 C CA . GLY A 1 92 ? 3.988 -5.237 9.220 1.00 98.06 92 GLY A CA 1
ATOM 659 C C . GLY A 1 92 ? 2.499 -5.057 8.911 1.00 98.06 92 GLY A C 1
ATOM 660 O O . GLY A 1 92 ? 1.671 -5.093 9.819 1.00 98.06 92 GLY A O 1
ATOM 661 N N . ALA A 1 93 ? 2.137 -4.938 7.631 1.00 98.25 93 ALA A N 1
ATOM 662 C CA . ALA A 1 93 ? 0.740 -4.871 7.209 1.00 98.25 93 ALA A CA 1
ATOM 663 C C . ALA A 1 93 ? -0.032 -6.150 7.584 1.00 98.25 93 ALA A C 1
ATOM 665 O O . ALA A 1 93 ? -1.140 -6.061 8.108 1.00 98.25 93 ALA A O 1
ATOM 666 N N . LEU A 1 94 ? 0.565 -7.333 7.408 1.00 98.50 94 LEU A N 1
ATOM 667 C CA . LEU A 1 94 ? -0.040 -8.611 7.793 1.00 98.50 94 LEU A CA 1
ATOM 668 C C . LEU A 1 94 ? -0.360 -8.678 9.294 1.00 98.50 94 LEU A C 1
ATOM 670 O O . LEU A 1 94 ? -1.424 -9.172 9.666 1.00 98.50 94 LEU A O 1
ATOM 674 N N . VAL A 1 95 ? 0.505 -8.136 10.156 1.00 98.31 95 VAL A N 1
ATOM 675 C CA . VAL A 1 95 ? 0.225 -8.042 11.599 1.00 98.31 95 VAL A CA 1
ATOM 676 C C . VAL A 1 95 ? -1.039 -7.222 11.856 1.00 98.31 95 VAL A C 1
ATOM 678 O O . VAL A 1 95 ? -1.894 -7.657 12.622 1.00 98.31 95 VAL A O 1
ATOM 681 N N . PHE A 1 96 ? -1.213 -6.077 11.192 1.00 97.94 96 PHE A N 1
ATOM 682 C CA . PHE A 1 96 ? -2.427 -5.266 11.345 1.00 97.94 96 PHE A CA 1
ATOM 683 C C . PHE A 1 96 ? -3.680 -5.936 10.771 1.00 97.94 96 PHE A C 1
ATOM 685 O O . PHE A 1 96 ? -4.765 -5.746 11.318 1.00 97.94 96 PHE A O 1
ATOM 692 N N . VAL A 1 97 ? -3.547 -6.748 9.718 1.00 98.00 97 VAL A N 1
ATOM 693 C CA . VAL A 1 97 ? -4.652 -7.585 9.221 1.00 98.00 97 VAL A CA 1
ATOM 694 C C . VAL A 1 97 ? -5.067 -8.616 10.274 1.00 98.00 97 VAL A C 1
ATOM 696 O O . VAL A 1 97 ? -6.257 -8.777 10.529 1.00 98.00 97 VAL A O 1
ATOM 699 N N . ALA A 1 98 ? -4.101 -9.298 10.895 1.00 97.94 98 ALA A N 1
ATOM 700 C CA . ALA A 1 98 ? -4.362 -10.395 11.825 1.00 97.94 98 ALA A CA 1
ATOM 701 C C . ALA A 1 98 ? -4.813 -9.927 13.219 1.00 97.94 98 ALA A C 1
ATOM 703 O O . ALA A 1 98 ? -5.693 -10.533 13.824 1.00 97.94 98 ALA A O 1
ATOM 704 N N . VAL A 1 99 ? -4.196 -8.866 13.739 1.00 96.88 99 VAL A N 1
ATOM 705 C CA . VAL A 1 99 ? -4.416 -8.366 15.107 1.00 96.88 99 VAL A CA 1
ATOM 706 C C . VAL A 1 99 ? -5.494 -7.282 15.145 1.00 96.88 99 VAL A C 1
ATOM 708 O O . VAL A 1 99 ? -6.197 -7.138 16.144 1.00 96.88 99 VAL A O 1
ATOM 711 N N . GLY A 1 100 ? -5.654 -6.530 14.055 1.00 94.00 100 GLY A N 1
ATOM 712 C CA . GLY A 1 100 ? -6.619 -5.445 13.955 1.00 94.00 100 GLY A CA 1
ATOM 713 C C . GLY A 1 100 ? -6.168 -4.131 14.616 1.00 94.00 100 GLY A C 1
ATOM 714 O O . GLY A 1 100 ? -4.969 -3.876 14.768 1.00 94.00 100 GLY A O 1
ATOM 715 N N . PRO A 1 101 ? -7.121 -3.239 14.949 1.00 95.12 101 PRO A N 1
ATOM 716 C CA . PRO A 1 101 ? -6.827 -1.880 15.397 1.00 95.12 101 PRO A CA 1
ATOM 717 C C . PRO A 1 101 ? -6.239 -1.808 16.815 1.00 95.12 101 PRO A C 1
ATOM 719 O O . PRO A 1 101 ? -6.717 -2.447 17.749 1.00 95.12 101 PRO A O 1
ATOM 722 N N . GLY A 1 102 ? -5.226 -0.955 17.006 1.00 94.19 102 GLY A N 1
ATOM 723 C CA . GLY A 1 102 ? -4.607 -0.712 18.316 1.00 94.19 102 GLY A CA 1
ATOM 724 C C . GLY A 1 102 ? -5.423 0.212 19.234 1.00 94.19 102 GLY A C 1
ATOM 725 O O . GLY A 1 102 ? -6.340 0.902 18.802 1.00 94.19 102 GLY A O 1
ATOM 726 N N . ARG A 1 103 ? -5.057 0.314 20.520 1.00 95.00 103 ARG A N 1
ATOM 727 C CA . ARG A 1 103 ? -5.798 1.121 21.523 1.00 95.00 103 ARG A CA 1
ATOM 728 C C . ARG A 1 103 ? -5.887 2.628 21.238 1.00 95.00 103 ARG A C 1
ATOM 730 O O . ARG A 1 103 ? -6.763 3.285 21.787 1.00 95.00 103 ARG A O 1
ATOM 737 N N . PHE A 1 104 ? -4.959 3.159 20.441 1.00 95.25 104 PHE A N 1
ATOM 738 C CA . PHE A 1 104 ? -4.900 4.574 20.050 1.00 95.25 104 PHE A CA 1
ATOM 739 C C . PHE A 1 104 ? -5.546 4.844 18.684 1.00 95.25 104 PHE A C 1
ATOM 741 O O . PHE A 1 104 ? -5.518 5.971 18.207 1.00 95.25 104 PHE A O 1
ATOM 748 N N . SER A 1 105 ? -6.104 3.813 18.052 1.00 96.94 105 SER A N 1
ATOM 749 C CA . SER A 1 105 ? -6.773 3.918 16.759 1.00 96.94 105 SER A CA 1
ATOM 750 C C . SER A 1 105 ? -8.115 4.650 16.878 1.00 96.94 105 SER A C 1
ATOM 752 O O . SER A 1 105 ? -8.797 4.564 17.910 1.00 96.94 105 SER A O 1
ATOM 754 N N . LEU A 1 106 ? -8.530 5.337 15.810 1.00 97.06 106 LEU A N 1
ATOM 755 C CA . LEU A 1 106 ? -9.890 5.867 15.713 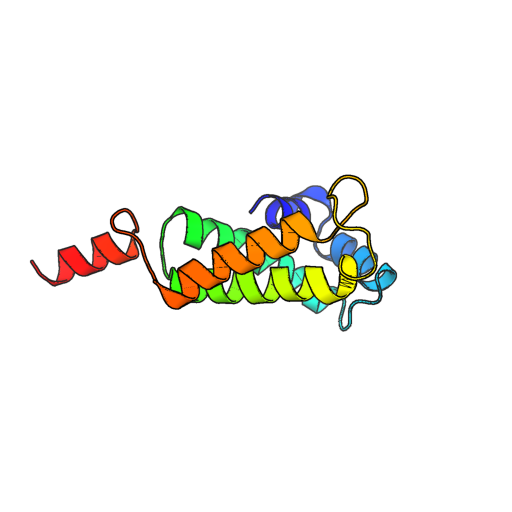1.00 97.06 106 LEU A CA 1
ATOM 756 C C . LEU A 1 106 ? -10.940 4.749 15.774 1.00 97.06 106 LEU A C 1
ATOM 758 O O . LEU A 1 106 ? -11.983 4.948 16.394 1.00 97.06 106 LEU A O 1
ATOM 762 N N . ASP A 1 107 ? -10.646 3.565 15.232 1.00 95.94 107 ASP A N 1
ATOM 763 C CA . ASP A 1 107 ? -11.499 2.376 15.348 1.00 95.94 107 ASP A CA 1
ATOM 764 C C . ASP A 1 107 ? -11.800 2.041 16.824 1.00 95.94 107 ASP A C 1
ATOM 766 O O . ASP A 1 107 ? -12.959 1.867 17.213 1.00 95.94 107 ASP A O 1
ATOM 770 N N . ALA A 1 108 ? -10.771 2.020 17.680 1.00 94.94 108 ALA A N 1
ATOM 771 C CA . ALA A 1 108 ? -10.923 1.754 19.110 1.00 94.94 108 ALA A CA 1
ATOM 772 C C . ALA A 1 108 ? -11.668 2.882 19.840 1.00 94.94 108 ALA A C 1
ATOM 774 O O . ALA A 1 108 ? -12.474 2.609 20.733 1.00 94.94 108 ALA A O 1
ATOM 775 N N . LEU A 1 109 ? -11.430 4.146 19.471 1.00 95.50 109 LEU A N 1
ATOM 776 C CA . LEU A 1 109 ? -12.145 5.289 20.044 1.00 95.50 109 LEU A CA 1
ATOM 777 C C . LEU A 1 109 ? -13.644 5.241 19.715 1.00 95.50 109 LEU A C 1
ATOM 779 O O . LEU A 1 109 ? -14.477 5.449 20.599 1.00 95.50 109 LEU A O 1
ATOM 783 N N . ILE A 1 110 ? -13.988 4.943 18.460 1.00 95.25 110 ILE A N 1
ATOM 784 C CA . ILE A 1 110 ? -15.374 4.811 17.998 1.00 95.25 110 ILE A CA 1
ATOM 785 C C . ILE A 1 110 ? -16.055 3.638 18.708 1.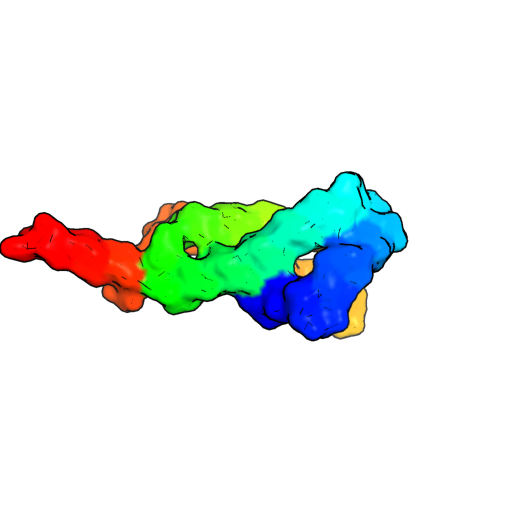00 95.25 110 ILE A C 1
ATOM 787 O O . ILE A 1 110 ? -17.169 3.797 19.206 1.00 95.25 110 ILE A O 1
ATOM 791 N N . ALA A 1 111 ? -15.383 2.488 18.817 1.00 93.12 111 ALA A N 1
ATOM 792 C CA . ALA A 1 111 ? -15.915 1.327 19.526 1.00 93.12 111 ALA A CA 1
ATOM 793 C C . ALA A 1 111 ? -16.208 1.637 21.004 1.00 93.12 111 ALA A C 1
ATOM 795 O O . ALA A 1 111 ? -17.292 1.327 21.489 1.00 93.12 111 ALA A O 1
ATOM 796 N N . ARG A 1 112 ? -15.295 2.324 21.706 1.00 92.81 1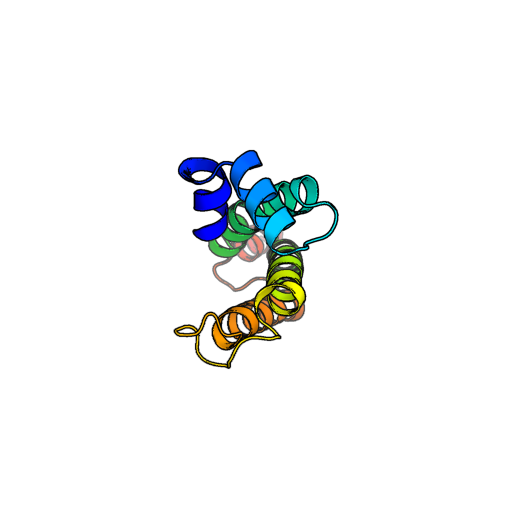12 ARG A N 1
ATOM 797 C CA . ARG A 1 112 ? -15.489 2.721 23.114 1.00 92.81 112 ARG A CA 1
ATOM 798 C C . ARG A 1 112 ? -16.675 3.660 23.309 1.00 92.81 112 ARG A C 1
ATOM 800 O O . ARG A 1 112 ? -17.423 3.479 24.261 1.00 92.81 112 ARG A O 1
ATOM 807 N N . ARG A 1 113 ? -16.861 4.638 22.415 1.00 91.06 113 ARG A N 1
ATOM 808 C CA . ARG A 1 113 ? -17.999 5.573 22.482 1.00 91.06 113 ARG A CA 1
ATOM 809 C C . ARG A 1 113 ? -19.351 4.894 22.277 1.00 91.06 113 ARG A C 1
ATOM 811 O O . ARG A 1 113 ? -20.341 5.415 22.760 1.00 91.06 113 ARG A O 1
ATOM 818 N N . ARG A 1 114 ? -19.406 3.773 21.551 1.00 86.56 114 ARG A N 1
ATOM 819 C CA . ARG A 1 114 ? -20.649 3.010 21.338 1.00 86.56 114 ARG A CA 1
ATOM 820 C C . ARG A 1 114 ? -21.032 2.130 22.527 1.00 86.56 114 ARG A C 1
ATOM 822 O O . ARG A 1 114 ? -22.174 1.693 22.589 1.00 86.56 114 ARG A O 1
ATOM 829 N N . SER A 1 115 ? -20.081 1.839 23.411 1.00 82.56 115 SER A N 1
ATOM 830 C CA . SER A 1 115 ? -20.282 0.991 24.591 1.00 82.56 115 SER A CA 1
ATOM 831 C C . SER A 1 115 ? -20.530 1.783 25.881 1.00 82.56 115 SER A C 1
ATOM 833 O O . SER A 1 115 ? -20.690 1.162 26.929 1.00 82.56 115 SER A O 1
ATOM 835 N N . ALA A 1 116 ? -20.506 3.117 25.817 1.00 64.94 116 ALA A N 1
ATOM 836 C CA . ALA A 1 116 ? -20.803 4.039 26.914 1.00 64.94 116 ALA A CA 1
ATOM 837 C C . ALA A 1 116 ? -22.207 4.625 26.737 1.00 64.94 116 ALA A C 1
ATOM 839 O O . ALA A 1 116 ? -22.871 4.843 27.772 1.00 64.94 116 ALA A O 1
#

Solvent-accessible surface area (backbone atoms only — not comparable to full-atom values): 5669 Å² total; per-residue (Å²): 61,69,72,12,47,38,29,62,76,71,50,26,48,69,50,39,12,51,53,30,47,77,63,66,44,76,65,20,56,60,48,28,47,51,43,24,49,32,32,28,51,24,35,50,27,46,74,51,17,37,60,26,36,60,22,18,46,51,41,24,53,48,30,46,48,46,27,69,69,70,11,61,92,37,52,57,52,60,94,60,56,15,28,52,59,39,50,51,50,23,54,53,22,47,48,29,43,75,72,38,61,51,88,85,12,47,48,41,52,55,53,52,63,74,77,109

Secondary structure (DSSP, 8-state):
-HHHHHHHHTSHHHHHHHHHHHTT-SSHHHHHHHHHHIIIIIHHHHHHTSSHHHHHHHHHHHHHHHIIIIITTS-SSGGGT-SHHHHHHHHHHHHHHHH---TTSHHHHHHHHH--

Radius of gyration: 15.7 Å; Cα contacts (8 Å, |Δi|>4): 169; chains: 1; bounding box: 42×26×46 Å

Sequence (116 aa):
MAHGAQKFFEWTLAGTGAAFAEMGIPLPQVAATFAAIVEFGAGALLILGLFTPIAAALTLVVTVGAWLMVHLSNGIMVANNGWELVAALALGALVFVAVGPGRFSLDALIARRRSA

Mean predicted aligned error: 2.98 Å

Foldseek 3Di:
DVVLCCCPPPCDLVSQLVVCVVLVNPPSSVLSVLLSCLCPVLVVCCVQLHPQLVSLVSQLVNLVSCLVRPAVPFDCDVVGVHNVVSVVSNVVSVCCNVVPGDCNHPVNVVVVVVVD

pLDDT: mean 96.17, std 3.75, range [64.94, 98.62]